Protein AF-A0A519RFT3-F1 (afdb_monomer)

Mean predicted aligned error: 3.69 Å

Secondary structure (DSSP, 8-state):
---HHHHHHHHHHHHHHHHHHHHHHHHHHTSS--HHHHHHHHHHHHHHHHHHHHHH-S--S-HHHHHHHHHHH-

Radius of gyration: 14.97 Å; Cα contacts (8 Å, |Δi|>4): 37; chains: 1; bounding box: 37×16×40 Å

Foldseek 3Di:
DCPLVNLLVVLCVVLVVQLVVLVVCCCPPVNDDDPVSVVSNVVSVVLSVVLVVLSPDDDDPDPVVSSVVSVVSD

Sequence (74 aa):
MANIKNLKKDINYVLGDIIEAVYLYELTSTGKPTTETNALIDEAIAAFDGLIAKVNAKNVENKKAHFKQINTEL

pLDDT: mean 92.9, std 7.75, rang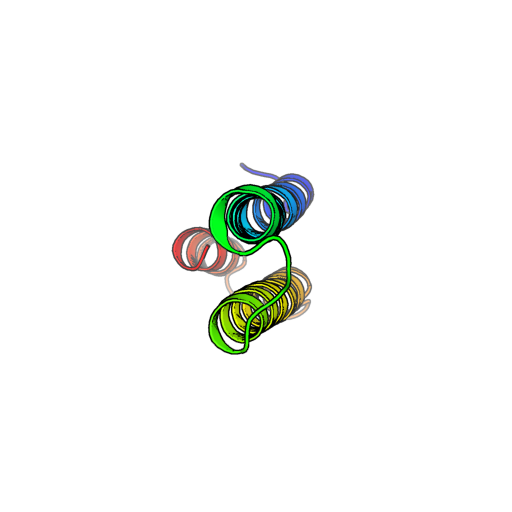e [50.78, 98.25]

Solvent-accessible surface area (backbone atoms only — not comparable to full-atom values): 4354 Å² total; per-residue (Å²): 127,86,46,72,71,49,53,56,47,49,53,50,48,59,44,45,52,51,44,50,51,48,51,51,46,25,62,73,70,76,64,49,88,48,76,68,56,50,51,53,42,53,50,40,50,52,51,46,54,52,52,52,51,61,72,66,58,83,88,59,92,54,58,70,62,50,58,54,48,54,64,71,75,103

Structure (mmCIF, N/CA/C/O backbone):
data_AF-A0A519RFT3-F1
#
_entry.id   AF-A0A519RFT3-F1
#
loop_
_atom_site.group_PDB
_atom_site.id
_atom_site.type_symbol
_atom_site.label_atom_id
_atom_site.label_alt_id
_atom_site.label_comp_id
_atom_site.label_asym_id
_atom_site.label_entity_id
_atom_site.label_seq_id
_atom_site.pdbx_PDB_ins_code
_atom_site.Cartn_x
_atom_site.Cartn_y
_atom_site.Cartn_z
_atom_site.occupancy
_atom_site.B_iso_or_equiv
_atom_site.auth_seq_id
_atom_site.auth_comp_id
_atom_site.auth_asym_id
_atom_site.auth_atom_id
_atom_site.pdbx_PDB_model_num
ATOM 1 N N . MET A 1 1 ? -1.442 4.669 22.350 1.00 50.78 1 MET A N 1
ATOM 2 C CA . MET A 1 1 ? -2.212 3.894 21.351 1.00 50.78 1 MET A CA 1
ATOM 3 C C . MET A 1 1 ? -2.027 4.582 20.017 1.00 50.78 1 MET A C 1
ATOM 5 O O . MET A 1 1 ? -2.269 5.783 19.966 1.00 50.78 1 MET A O 1
ATOM 9 N N . ALA A 1 2 ? -1.556 3.880 18.985 1.00 54.12 2 ALA A N 1
ATOM 10 C CA . ALA A 1 2 ? -1.554 4.451 17.643 1.00 54.12 2 ALA A CA 1
ATOM 11 C C . ALA A 1 2 ? -3.006 4.815 17.298 1.00 54.12 2 ALA A C 1
ATOM 13 O O . ALA A 1 2 ? -3.898 3.97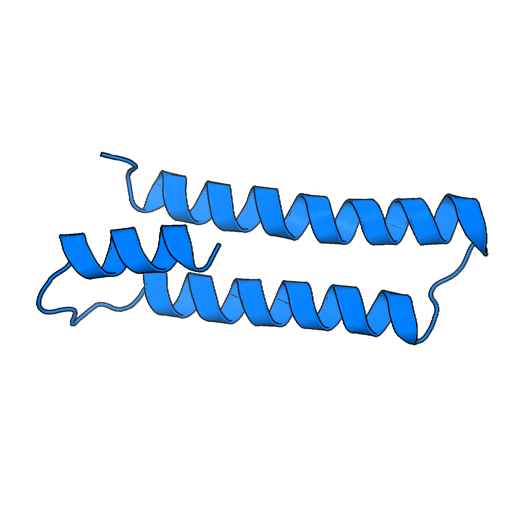0 17.340 1.00 54.12 2 ALA A O 1
ATOM 14 N N . ASN A 1 3 ? -3.265 6.106 17.100 1.00 82.25 3 ASN A N 1
ATOM 15 C CA . ASN A 1 3 ? -4.572 6.592 16.675 1.00 82.25 3 ASN A CA 1
ATOM 16 C C . ASN A 1 3 ? -4.892 5.947 15.313 1.00 82.25 3 ASN A C 1
ATOM 18 O O . ASN A 1 3 ? -3.981 5.745 14.516 1.00 82.25 3 ASN A O 1
ATOM 22 N N . ILE A 1 4 ? -6.164 5.678 15.014 1.00 87.38 4 ILE A N 1
ATOM 23 C CA . ILE A 1 4 ? -6.639 5.286 13.673 1.00 87.38 4 ILE A CA 1
ATOM 24 C C . ILE A 1 4 ? -6.017 6.181 12.585 1.00 87.38 4 ILE A C 1
ATOM 26 O O . ILE A 1 4 ? -5.653 5.705 11.514 1.00 87.38 4 ILE A O 1
ATOM 30 N N . LYS A 1 5 ? -5.833 7.477 12.877 1.00 90.81 5 LYS A N 1
ATOM 31 C CA . LYS A 1 5 ? -5.125 8.423 12.003 1.00 90.81 5 LYS A CA 1
ATOM 32 C C . LYS A 1 5 ? -3.677 8.012 11.704 1.00 90.81 5 LYS A C 1
ATOM 34 O O . LYS A 1 5 ? -3.247 8.182 10.572 1.00 90.81 5 LYS A O 1
ATOM 39 N N . ASN A 1 6 ? -2.939 7.512 12.694 1.00 91.50 6 ASN A N 1
ATOM 40 C CA . ASN A 1 6 ? -1.570 7.033 12.501 1.00 91.50 6 ASN A CA 1
ATOM 41 C C . ASN A 1 6 ? -1.573 5.733 11.702 1.00 91.50 6 ASN A C 1
ATOM 43 O O . ASN A 1 6 ? -0.860 5.663 10.722 1.00 91.50 6 ASN A O 1
ATOM 47 N N . LEU A 1 7 ? -2.470 4.789 12.003 1.00 91.88 7 LEU A N 1
ATOM 48 C CA . LEU A 1 7 ? -2.561 3.542 11.237 1.00 91.88 7 LEU A CA 1
ATOM 49 C C . LEU A 1 7 ? -2.829 3.792 9.742 1.00 91.88 7 LEU A C 1
ATOM 51 O O . LEU A 1 7 ? -2.207 3.174 8.891 1.00 91.88 7 LEU A O 1
ATOM 55 N N . LYS A 1 8 ? -3.705 4.749 9.405 1.00 94.69 8 LYS A N 1
ATOM 56 C CA . LYS A 1 8 ? -3.918 5.162 8.005 1.00 94.69 8 LYS A CA 1
ATOM 57 C C . LYS A 1 8 ? -2.669 5.758 7.360 1.00 94.69 8 LYS A C 1
ATOM 59 O O . LYS A 1 8 ? -2.452 5.550 6.173 1.00 94.69 8 LYS A O 1
ATOM 64 N N . LYS A 1 9 ? -1.889 6.531 8.122 1.00 95.44 9 LYS A N 1
ATOM 65 C CA . LYS A 1 9 ? -0.618 7.077 7.640 1.00 95.44 9 LYS A CA 1
ATOM 66 C C . LYS A 1 9 ? 0.395 5.968 7.416 1.00 95.44 9 LYS A C 1
ATOM 68 O O . LYS A 1 9 ? 1.003 5.958 6.364 1.00 95.44 9 LYS A O 1
ATOM 73 N N . ASP A 1 10 ? 0.513 5.034 8.351 1.00 95.31 10 ASP A N 1
ATOM 74 C CA . 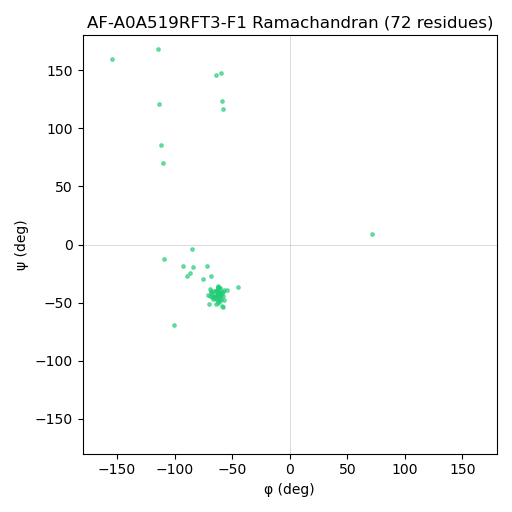ASP A 1 10 ? 1.453 3.920 8.258 1.00 95.31 10 ASP A CA 1
ATOM 75 C C . ASP A 1 10 ? 1.139 3.057 7.027 1.00 95.31 10 ASP A C 1
ATOM 77 O O . ASP A 1 10 ? 2.034 2.787 6.239 1.00 95.31 10 ASP A O 1
ATOM 81 N N . ILE A 1 11 ? -0.140 2.734 6.785 1.00 96.12 11 ILE A N 1
ATOM 82 C CA . ILE A 1 11 ? -0.577 2.033 5.563 1.00 96.12 11 ILE A CA 1
ATOM 83 C C . ILE A 1 11 ? -0.186 2.820 4.301 1.00 96.12 11 ILE A C 1
ATOM 85 O O . ILE A 1 11 ? 0.305 2.239 3.338 1.00 96.12 11 ILE A O 1
ATOM 89 N N . ASN A 1 12 ? -0.397 4.140 4.295 1.00 96.81 12 ASN A N 1
ATOM 90 C CA . ASN A 1 12 ? -0.069 4.982 3.145 1.00 96.81 12 ASN A CA 1
ATOM 91 C C . ASN A 1 12 ? 1.441 5.110 2.911 1.00 96.81 12 ASN A C 1
ATOM 93 O O . ASN A 1 12 ? 1.863 5.073 1.763 1.00 96.81 12 ASN A O 1
ATOM 97 N N . TYR A 1 13 ? 2.235 5.235 3.974 1.00 97.00 13 TYR A N 1
ATOM 98 C CA . TYR A 1 13 ? 3.687 5.343 3.883 1.00 97.00 13 TYR A CA 1
ATOM 99 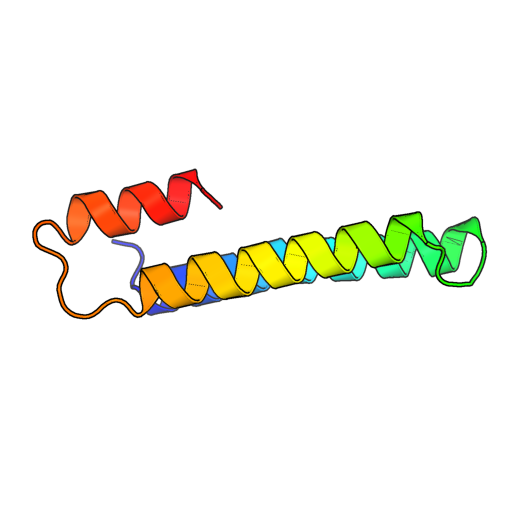C C . TYR A 1 13 ? 4.309 4.023 3.450 1.00 97.00 13 TYR A C 1
ATOM 101 O O . TYR A 1 13 ? 5.023 3.999 2.464 1.00 97.00 13 TYR A O 1
ATOM 109 N N . VAL A 1 14 ? 3.974 2.911 4.106 1.00 97.00 14 VAL A N 1
ATOM 110 C CA . VAL A 1 14 ? 4.579 1.609 3.793 1.00 97.00 14 VAL A CA 1
ATOM 111 C C . VAL A 1 14 ? 4.267 1.178 2.358 1.00 97.00 14 VAL A C 1
ATOM 113 O O . VAL A 1 14 ? 5.177 0.839 1.607 1.00 97.00 14 VAL A O 1
ATOM 116 N N . LEU A 1 15 ? 2.996 1.218 1.947 1.00 97.94 15 LEU A N 1
ATOM 117 C CA . LEU A 1 15 ? 2.618 0.792 0.595 1.00 97.94 15 LEU A CA 1
ATOM 118 C C . LEU A 1 15 ? 2.998 1.830 -0.469 1.00 97.94 15 LEU A C 1
ATOM 120 O O . LEU A 1 15 ? 3.315 1.455 -1.595 1.00 97.94 15 LEU A O 1
ATOM 124 N N . GLY A 1 16 ? 3.021 3.118 -0.113 1.00 97.94 16 GLY A N 1
ATOM 125 C CA . GLY A 1 16 ? 3.532 4.181 -0.979 1.00 97.94 16 GLY A CA 1
ATOM 126 C C . GLY A 1 16 ? 5.025 4.026 -1.265 1.00 97.94 16 GLY A C 1
ATOM 127 O O . GLY A 1 16 ? 5.418 4.055 -2.429 1.00 97.94 16 GLY A O 1
ATOM 128 N N . ASP A 1 17 ? 5.828 3.770 -0.231 1.00 98.19 17 ASP A N 1
ATOM 129 C CA . ASP A 1 17 ? 7.272 3.542 -0.344 1.00 98.19 17 ASP A CA 1
ATOM 130 C C . ASP A 1 17 ? 7.574 2.292 -1.188 1.00 98.19 17 ASP A C 1
ATOM 132 O O . ASP A 1 17 ? 8.520 2.289 -1.975 1.00 98.19 17 ASP A O 1
ATOM 136 N N . ILE A 1 18 ? 6.755 1.235 -1.082 1.00 97.62 18 ILE A N 1
ATOM 137 C CA . ILE A 1 18 ? 6.872 0.044 -1.942 1.00 97.62 18 ILE A CA 1
ATOM 138 C C . ILE A 1 18 ? 6.646 0.413 -3.413 1.00 97.62 18 ILE A C 1
ATOM 140 O O . ILE A 1 18 ? 7.455 0.047 -4.266 1.00 97.62 18 ILE A O 1
ATOM 144 N N . ILE A 1 19 ? 5.577 1.151 -3.719 1.00 97.75 19 ILE A N 1
ATOM 145 C CA . ILE A 1 19 ? 5.270 1.574 -5.093 1.00 97.75 19 ILE A CA 1
ATOM 146 C C . ILE A 1 19 ? 6.389 2.475 -5.641 1.00 97.75 19 ILE A C 1
ATOM 148 O O . ILE A 1 19 ? 6.831 2.294 -6.776 1.00 97.75 19 ILE A O 1
ATOM 152 N N . GLU A 1 20 ? 6.903 3.406 -4.833 1.00 97.69 20 GLU A N 1
ATOM 153 C CA . GLU A 1 20 ? 8.019 4.272 -5.223 1.00 97.69 20 GLU A CA 1
ATOM 154 C C . GLU A 1 20 ? 9.310 3.479 -5.472 1.00 97.69 20 GLU A C 1
ATOM 156 O O . GLU A 1 20 ? 10.013 3.736 -6.451 1.00 97.69 20 GLU A O 1
ATOM 161 N N . ALA A 1 21 ? 9.598 2.465 -4.652 1.00 97.75 21 ALA A N 1
ATOM 162 C CA . ALA A 1 21 ? 10.735 1.576 -4.864 1.00 97.75 21 ALA A CA 1
ATOM 163 C C . ALA A 1 21 ? 10.622 0.791 -6.182 1.00 97.75 21 ALA A C 1
ATOM 165 O O . ALA A 1 21 ? 11.630 0.614 -6.872 1.00 97.75 21 ALA A O 1
ATOM 166 N N . VAL A 1 22 ? 9.412 0.366 -6.567 1.00 97.06 22 VAL A N 1
ATOM 167 C CA . VAL A 1 22 ? 9.171 -0.277 -7.868 1.00 97.06 22 VAL A CA 1
ATOM 168 C C . VAL A 1 22 ? 9.434 0.704 -9.013 1.00 97.06 22 VAL A C 1
ATOM 170 O O . VAL A 1 22 ? 10.173 0.361 -9.935 1.00 97.06 22 VAL A O 1
ATOM 173 N N . TYR A 1 23 ? 8.943 1.943 -8.933 1.00 96.69 23 TYR A N 1
ATOM 174 C CA . TYR A 1 23 ? 9.246 2.962 -9.947 1.00 96.69 23 TYR A CA 1
ATOM 175 C C . TYR A 1 23 ? 10.741 3.282 -10.041 1.00 96.69 23 TYR A C 1
ATOM 177 O O . TYR A 1 23 ? 11.288 3.412 -11.138 1.00 96.69 23 TYR A O 1
ATOM 185 N N . LEU A 1 24 ? 11.437 3.372 -8.905 1.00 97.06 24 LEU A N 1
ATOM 186 C CA . LEU A 1 24 ? 12.885 3.568 -8.888 1.00 97.06 24 LEU A CA 1
ATOM 187 C C . LEU A 1 24 ? 13.612 2.393 -9.555 1.00 97.06 24 LEU A C 1
ATOM 189 O O . LEU A 1 24 ? 14.556 2.601 -10.322 1.00 97.06 24 LEU A O 1
ATOM 193 N N . TYR A 1 25 ? 13.169 1.162 -9.298 1.00 96.25 25 TYR A N 1
ATOM 194 C CA . TYR A 1 25 ? 13.702 -0.018 -9.969 1.00 96.25 25 TYR A CA 1
ATOM 195 C C . TYR A 1 25 ? 13.472 0.039 -11.483 1.00 96.25 25 TYR A C 1
ATOM 197 O O . TYR A 1 25 ? 14.414 -0.183 -12.242 1.00 96.25 25 TYR A O 1
ATOM 205 N 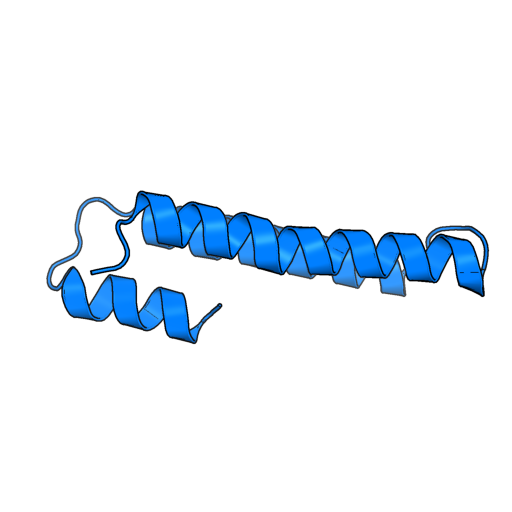N . GLU A 1 26 ? 12.269 0.380 -11.949 1.00 95.25 26 GLU A N 1
ATOM 206 C CA . GLU A 1 26 ? 11.977 0.533 -13.381 1.00 95.25 26 GLU A CA 1
ATOM 207 C C . GLU A 1 26 ? 12.904 1.558 -14.036 1.00 95.25 26 GLU A C 1
ATOM 209 O O . GLU A 1 26 ? 13.522 1.264 -15.060 1.00 95.25 26 GLU A O 1
ATOM 214 N N . LEU A 1 27 ? 13.064 2.728 -13.410 1.00 95.44 27 LEU A N 1
ATOM 215 C CA . LEU A 1 27 ? 13.920 3.815 -13.893 1.00 95.44 27 LEU A CA 1
ATOM 216 C C . LEU A 1 27 ? 15.396 3.412 -13.986 1.00 95.44 27 LEU A C 1
ATOM 218 O O . LEU A 1 27 ? 16.091 3.834 -14.909 1.00 95.44 27 LEU A O 1
ATOM 222 N N . THR A 1 28 ? 15.877 2.610 -13.035 1.00 95.75 28 THR A N 1
ATOM 223 C CA . THR A 1 28 ? 17.298 2.240 -12.923 1.00 95.75 28 THR A CA 1
ATOM 224 C C . THR A 1 28 ? 17.667 0.942 -13.641 1.00 95.75 28 THR A C 1
ATOM 226 O O . THR A 1 28 ? 18.846 0.729 -13.919 1.00 95.75 28 THR A O 1
ATOM 229 N N . SER A 1 29 ? 16.693 0.085 -13.963 1.00 94.06 29 SER A N 1
ATOM 230 C CA . SER A 1 29 ? 16.925 -1.212 -14.614 1.00 94.06 29 SER A CA 1
ATOM 231 C C . SER A 1 29 ? 16.647 -1.179 -16.118 1.00 94.06 29 SER A C 1
ATOM 233 O O . SER A 1 29 ? 17.565 -1.297 -16.927 1.00 94.06 29 SER A O 1
ATOM 235 N N . THR A 1 30 ? 15.380 -1.036 -16.509 1.00 88.38 30 THR A N 1
ATOM 236 C CA . THR A 1 30 ? 14.928 -1.158 -17.903 1.00 88.38 30 THR A CA 1
ATOM 237 C C . THR A 1 30 ? 14.517 0.183 -18.514 1.00 88.38 30 THR A C 1
ATOM 239 O O . THR A 1 30 ? 14.348 0.275 -19.732 1.00 88.38 30 THR A O 1
ATOM 242 N N . GLY A 1 31 ? 14.363 1.221 -17.686 1.00 91.88 31 GLY A N 1
ATOM 243 C CA . GLY A 1 31 ? 13.891 2.553 -18.059 1.00 91.88 31 GLY A CA 1
ATOM 244 C C . GLY A 1 31 ? 12.398 2.619 -18.395 1.00 91.88 31 GLY A C 1
ATOM 245 O O . GLY A 1 31 ? 11.948 3.632 -18.930 1.00 91.88 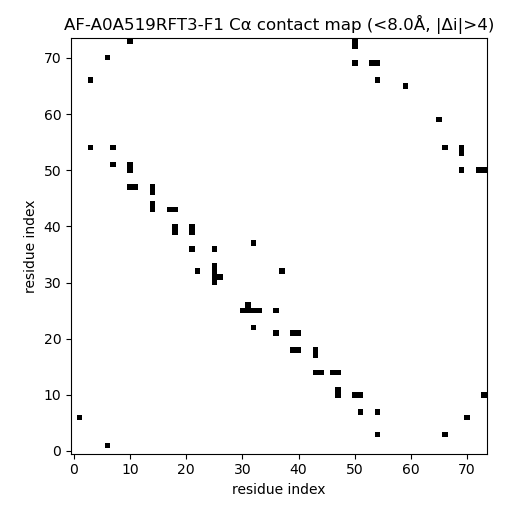31 GLY A O 1
ATOM 246 N N . LYS A 1 32 ? 11.635 1.546 -18.151 1.00 91.75 32 LYS A N 1
ATOM 247 C CA . LYS A 1 32 ? 10.205 1.454 -18.473 1.00 91.75 32 LYS A CA 1
ATOM 248 C C . LYS A 1 32 ? 9.480 0.449 -17.566 1.00 91.75 32 LYS A C 1
ATOM 250 O O . LYS A 1 32 ? 10.122 -0.466 -17.057 1.00 91.75 32 LYS A O 1
ATOM 255 N N . PRO A 1 33 ? 8.149 0.547 -17.436 1.00 93.88 33 PRO A N 1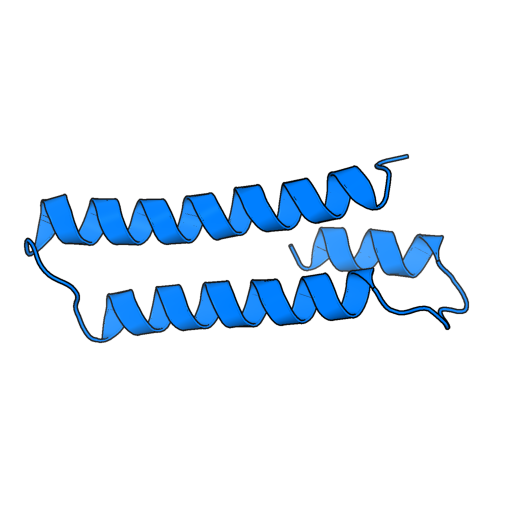
ATOM 256 C CA . PRO A 1 33 ? 7.377 -0.477 -16.748 1.00 93.88 33 PRO A CA 1
ATOM 257 C C . PRO A 1 33 ? 7.435 -1.836 -17.449 1.00 93.88 33 PRO A C 1
ATOM 259 O O . PRO A 1 33 ? 7.467 -1.915 -18.685 1.00 93.88 33 PRO A O 1
ATOM 262 N N . THR A 1 34 ? 7.412 -2.908 -16.659 1.00 95.56 34 THR A N 1
ATOM 263 C CA . THR A 1 34 ? 7.249 -4.288 -17.124 1.00 95.56 34 THR A CA 1
ATOM 264 C C . THR A 1 34 ? 5.932 -4.865 -16.612 1.00 95.56 34 THR A C 1
ATOM 266 O O . THR A 1 34 ? 5.253 -4.285 -15.765 1.00 95.56 34 THR A O 1
ATOM 269 N N . THR A 1 35 ? 5.525 -6.016 -17.145 1.00 96.44 35 THR A N 1
ATOM 270 C CA . THR A 1 35 ? 4.320 -6.704 -16.662 1.00 96.44 35 THR A CA 1
ATOM 271 C C . THR A 1 35 ? 4.461 -7.082 -15.185 1.00 96.44 35 THR A C 1
ATOM 273 O O . THR A 1 35 ? 3.502 -6.987 -14.428 1.00 96.44 35 THR A O 1
ATOM 276 N N . GLU A 1 36 ? 5.664 -7.477 -14.773 1.00 95.69 36 GLU A N 1
ATOM 277 C CA . GLU A 1 36 ? 5.984 -7.882 -13.407 1.00 95.69 36 GLU A CA 1
ATOM 278 C C . GLU A 1 36 ? 5.950 -6.700 -12.436 1.00 95.69 36 GLU A C 1
ATOM 280 O O . GLU A 1 36 ? 5.371 -6.815 -11.359 1.00 95.69 36 GLU A O 1
ATOM 285 N N . THR A 1 37 ? 6.529 -5.554 -12.806 1.00 96.50 37 THR A N 1
ATOM 286 C CA . THR A 1 37 ? 6.519 -4.363 -11.944 1.00 96.50 37 THR A CA 1
ATOM 287 C C . THR A 1 37 ? 5.117 -3.770 -11.817 1.00 96.50 37 THR A C 1
ATOM 289 O O . THR A 1 37 ? 4.707 -3.423 -10.712 1.00 96.50 37 THR A O 1
ATOM 292 N N . ASN A 1 38 ? 4.333 -3.770 -12.901 1.00 96.19 38 ASN A N 1
ATOM 293 C CA . ASN A 1 38 ? 2.917 -3.399 -12.851 1.00 96.19 38 ASN A CA 1
ATOM 294 C C . ASN A 1 38 ? 2.120 -4.316 -11.911 1.00 96.19 38 ASN A C 1
ATOM 296 O O . ASN A 1 38 ? 1.350 -3.823 -11.093 1.00 96.19 38 ASN A O 1
ATOM 300 N N . ALA A 1 39 ? 2.347 -5.634 -11.968 1.00 98.00 39 ALA A N 1
ATOM 301 C CA . ALA A 1 39 ? 1.670 -6.576 -11.078 1.00 98.00 39 ALA A CA 1
ATOM 302 C C . ALA A 1 39 ? 1.991 -6.317 -9.593 1.00 98.00 39 ALA A C 1
ATOM 304 O O . ALA A 1 39 ? 1.100 -6.415 -8.753 1.00 98.00 39 ALA A O 1
ATOM 305 N N . LEU A 1 40 ? 3.234 -5.939 -9.269 1.00 97.38 40 LEU A N 1
ATOM 306 C CA . LEU A 1 40 ? 3.621 -5.560 -7.903 1.00 97.38 40 LEU A CA 1
ATOM 307 C C . LEU A 1 40 ? 2.924 -4.275 -7.433 1.00 97.38 40 LEU A C 1
ATOM 309 O O . LEU A 1 40 ? 2.497 -4.193 -6.281 1.00 97.38 40 LEU A O 1
ATOM 313 N N . ILE A 1 41 ? 2.789 -3.278 -8.313 1.00 97.88 41 ILE A N 1
ATOM 314 C CA . ILE A 1 41 ? 2.061 -2.038 -8.007 1.00 97.88 41 ILE A CA 1
ATOM 315 C C . ILE A 1 41 ? 0.576 -2.339 -7.772 1.00 97.88 41 ILE A C 1
ATOM 317 O O . ILE A 1 41 ? 0.009 -1.869 -6.785 1.00 97.88 41 ILE A O 1
ATOM 321 N N . ASP A 1 42 ? -0.039 -3.157 -8.628 1.00 98.25 42 ASP A N 1
ATOM 322 C CA . ASP A 1 42 ? -1.441 -3.561 -8.492 1.00 98.25 42 ASP A CA 1
ATOM 323 C C . ASP A 1 42 ? -1.691 -4.312 -7.174 1.00 98.25 42 ASP A C 1
ATOM 325 O O . ASP A 1 42 ? -2.679 -4.049 -6.483 1.00 98.25 42 ASP A O 1
ATOM 329 N N . GLU A 1 43 ? -0.778 -5.205 -6.779 1.00 98.00 43 GLU A N 1
ATOM 330 C CA . GLU A 1 43 ? -0.846 -5.912 -5.497 1.00 98.00 43 GLU A CA 1
ATOM 331 C C . GLU A 1 43 ? -0.747 -4.946 -4.306 1.00 98.00 43 GLU A C 1
ATOM 333 O O . GLU A 1 43 ? -1.549 -5.032 -3.370 1.00 98.00 43 GLU A O 1
ATOM 338 N N . ALA A 1 44 ? 0.175 -3.979 -4.356 1.00 98.12 44 ALA A N 1
ATOM 339 C CA . ALA A 1 44 ? 0.320 -2.964 -3.314 1.00 98.12 44 ALA A CA 1
ATOM 340 C C . ALA A 1 44 ? -0.936 -2.081 -3.186 1.00 98.12 44 ALA A C 1
ATOM 342 O O . ALA A 1 44 ? -1.376 -1.781 -2.072 1.00 98.12 44 ALA A O 1
ATOM 343 N N . ILE A 1 45 ? -1.561 -1.705 -4.308 1.00 97.94 45 ILE A N 1
ATOM 344 C CA . ILE A 1 45 ? -2.822 -0.947 -4.320 1.00 97.94 45 ILE A CA 1
ATOM 345 C C . ILE A 1 45 ? -3.968 -1.790 -3.747 1.00 97.94 45 ILE A C 1
ATOM 347 O O . ILE A 1 45 ? -4.727 -1.308 -2.904 1.00 97.94 45 ILE A O 1
ATOM 351 N N . ALA A 1 46 ? -4.074 -3.064 -4.133 1.00 98.25 46 ALA A N 1
ATOM 352 C CA . ALA A 1 46 ? -5.100 -3.961 -3.605 1.00 98.25 46 ALA A CA 1
ATOM 353 C C . ALA A 1 46 ? -4.962 -4.162 -2.083 1.00 98.25 46 ALA A C 1
ATOM 355 O O . ALA A 1 46 ? -5.962 -4.144 -1.354 1.00 98.25 46 AL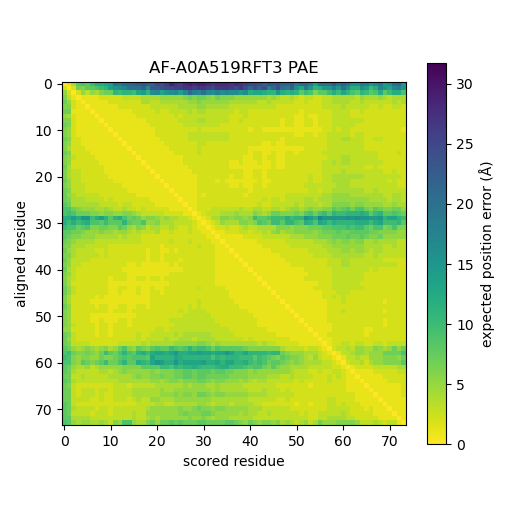A A O 1
ATOM 356 N N . ALA A 1 47 ? -3.728 -4.298 -1.586 1.00 97.88 47 ALA A N 1
ATOM 357 C CA . ALA A 1 47 ? -3.443 -4.347 -0.155 1.00 97.88 47 ALA A CA 1
ATOM 358 C C . ALA A 1 47 ? -3.849 -3.039 0.547 1.00 97.88 47 ALA A C 1
ATOM 360 O O . ALA A 1 47 ? -4.494 -3.081 1.600 1.00 97.88 47 ALA A O 1
ATOM 361 N N . PHE A 1 48 ? -3.547 -1.881 -0.055 1.00 97.75 48 PHE A N 1
ATOM 362 C CA . PHE A 1 48 ? -3.922 -0.567 0.475 1.00 97.75 48 PHE A CA 1
ATOM 363 C C . PHE A 1 48 ? -5.437 -0.448 0.637 1.00 97.75 48 PHE A C 1
ATOM 365 O O . PHE A 1 48 ? -5.924 -0.159 1.734 1.00 97.75 48 PHE A O 1
ATOM 372 N N . ASP A 1 49 ? -6.189 -0.731 -0.425 1.00 97.69 49 ASP A N 1
ATOM 373 C CA . ASP A 1 49 ? -7.648 -0.643 -0.417 1.00 97.69 49 ASP A CA 1
ATOM 374 C C . ASP A 1 49 ? -8.262 -1.598 0.613 1.00 97.69 49 ASP A C 1
ATOM 376 O O . ASP A 1 49 ? -9.141 -1.204 1.391 1.00 97.69 49 ASP A O 1
ATOM 380 N N . GLY A 1 50 ? -7.752 -2.832 0.687 1.00 97.38 50 GLY A N 1
ATOM 381 C CA . GLY A 1 50 ? -8.184 -3.830 1.663 1.00 97.38 50 GLY A CA 1
ATOM 382 C C . GLY A 1 50 ? -7.962 -3.382 3.110 1.00 97.38 50 GLY A C 1
ATOM 383 O O . GLY A 1 50 ? -8.881 -3.447 3.937 1.00 97.38 50 GLY A O 1
ATOM 384 N N . LEU A 1 51 ? -6.768 -2.879 3.427 1.00 96.25 51 LEU A N 1
ATOM 385 C CA . LEU A 1 51 ? -6.436 -2.403 4.770 1.00 96.25 51 LEU A CA 1
ATOM 386 C C . LEU A 1 51 ? -7.232 -1.141 5.128 1.00 96.25 51 LEU A C 1
ATOM 388 O O . LEU A 1 51 ? -7.791 -1.059 6.224 1.00 96.25 51 LEU A O 1
ATOM 392 N N . ILE A 1 52 ? -7.379 -0.181 4.211 1.00 96.12 52 ILE A N 1
ATOM 393 C CA . ILE A 1 52 ? -8.176 1.034 4.441 1.00 96.12 52 ILE A CA 1
ATOM 394 C C . ILE A 1 52 ? -9.657 0.704 4.656 1.00 96.12 52 ILE A C 1
ATOM 396 O O . ILE A 1 52 ? -10.287 1.285 5.551 1.00 96.12 52 ILE A O 1
ATOM 400 N N . ALA A 1 53 ? -10.213 -0.251 3.907 1.00 96.00 53 ALA A N 1
ATOM 401 C CA . ALA A 1 53 ? -11.574 -0.734 4.121 1.00 96.00 53 ALA A CA 1
ATOM 402 C C . ALA A 1 53 ? -11.743 -1.326 5.531 1.00 96.00 53 ALA A C 1
ATOM 404 O O . ALA A 1 53 ? -12.669 -0.937 6.251 1.00 96.00 53 ALA A O 1
ATOM 405 N N . LYS A 1 54 ? -10.807 -2.180 5.975 1.00 94.00 54 LYS A N 1
ATOM 406 C CA . LYS A 1 54 ? -10.800 -2.734 7.342 1.00 94.00 54 LYS A CA 1
ATOM 407 C C . LYS A 1 54 ? -10.693 -1.637 8.401 1.00 94.00 54 LYS A C 1
ATOM 409 O O . LYS A 1 54 ? -11.430 -1.667 9.388 1.00 94.00 54 LYS A O 1
ATOM 414 N N . VAL A 1 55 ? -9.837 -0.635 8.198 1.00 93.88 55 VAL A N 1
ATOM 415 C CA . VAL A 1 55 ? -9.687 0.498 9.128 1.00 93.88 55 VAL A CA 1
ATOM 416 C C . VAL A 1 55 ? -10.979 1.316 9.251 1.00 93.88 55 VAL A C 1
ATOM 418 O O . VAL A 1 55 ? -11.290 1.814 10.334 1.00 93.88 55 VAL A O 1
ATOM 421 N N . ASN A 1 56 ? -11.739 1.463 8.164 1.00 93.62 56 ASN A N 1
ATOM 422 C CA . ASN A 1 56 ? -12.974 2.251 8.126 1.00 93.62 56 ASN A CA 1
ATOM 423 C C . ASN A 1 56 ? -14.229 1.487 8.592 1.00 93.62 56 ASN A C 1
ATOM 425 O O . ASN A 1 56 ? -15.305 2.088 8.670 1.00 93.62 56 ASN A O 1
ATOM 429 N N . ALA A 1 57 ? -14.118 0.194 8.912 1.00 93.81 57 ALA A N 1
ATOM 430 C CA . ALA A 1 57 ? -15.237 -0.615 9.386 1.00 93.81 57 ALA A CA 1
ATOM 431 C C . ALA A 1 57 ? -15.854 -0.026 10.673 1.00 93.81 57 ALA A C 1
ATOM 433 O O . ALA A 1 57 ? -15.175 0.185 11.678 1.00 93.81 57 ALA A O 1
ATOM 434 N N . LYS A 1 58 ? -17.165 0.255 10.642 1.00 86.88 58 LYS A N 1
ATOM 435 C CA . LYS A 1 58 ? -17.876 0.949 11.736 1.00 86.88 58 LYS A CA 1
ATOM 436 C C . LYS A 1 58 ? -18.430 0.008 12.814 1.00 86.88 58 LYS A C 1
ATOM 438 O O . LYS A 1 58 ? -18.527 0.413 13.970 1.00 86.88 58 LYS A O 1
ATOM 443 N N . ASN A 1 59 ? -18.737 -1.239 12.453 1.00 86.88 59 ASN A N 1
ATOM 444 C CA . ASN A 1 59 ? -19.406 -2.216 13.318 1.00 86.88 59 ASN A CA 1
ATOM 445 C C . ASN A 1 59 ? -18.451 -3.341 13.718 1.00 86.88 59 ASN A C 1
ATOM 447 O O . ASN A 1 59 ? -18.571 -4.469 13.253 1.00 86.88 59 ASN A O 1
ATOM 451 N N . VAL A 1 60 ? -17.475 -3.009 14.560 1.00 88.62 60 VAL A N 1
ATOM 452 C CA . VAL A 1 60 ? -16.469 -3.962 15.028 1.00 88.62 60 VAL A CA 1
ATOM 453 C C . VAL A 1 60 ? -16.653 -4.195 16.520 1.00 88.62 60 VAL A C 1
ATOM 455 O O . VAL A 1 60 ? -16.572 -3.249 17.305 1.00 88.62 60 VAL A O 1
ATOM 458 N N . GLU A 1 61 ? -16.884 -5.449 16.899 1.00 87.25 61 GLU A N 1
ATOM 459 C CA . GLU A 1 61 ? -17.170 -5.851 18.279 1.00 87.25 61 GLU A CA 1
ATOM 460 C C . GLU A 1 61 ? -15.974 -5.582 19.207 1.00 87.25 61 GLU A C 1
ATOM 462 O O . GLU A 1 61 ? -16.094 -4.867 20.202 1.00 87.25 61 GLU A O 1
ATOM 467 N N . ASN A 1 62 ? -14.778 -6.052 18.829 1.00 91.75 62 ASN A N 1
ATOM 468 C CA . ASN A 1 62 ? -13.540 -5.813 19.573 1.00 91.75 62 ASN A CA 1
ATOM 469 C C . ASN A 1 62 ? -12.575 -4.907 18.796 1.00 91.75 62 ASN A C 1
ATOM 471 O O . ASN A 1 62 ? -11.653 -5.368 18.120 1.00 91.75 62 ASN A O 1
ATOM 475 N N . LYS A 1 63 ? -12.751 -3.587 18.940 1.00 88.56 63 LYS A N 1
ATOM 476 C CA . LYS A 1 63 ? -11.912 -2.574 18.269 1.00 88.56 63 LYS A CA 1
ATOM 477 C C . LYS A 1 63 ? -10.416 -2.754 18.537 1.00 88.56 63 LYS A C 1
ATOM 479 O O . LYS A 1 63 ? -9.608 -2.561 17.636 1.00 88.56 63 LYS A O 1
ATOM 484 N N . LYS A 1 64 ? -10.027 -3.123 19.763 1.00 88.19 64 LYS A N 1
ATOM 485 C CA . LYS A 1 64 ? -8.611 -3.285 20.127 1.00 88.19 64 LYS A CA 1
ATOM 486 C C . LYS A 1 64 ? -7.975 -4.451 19.375 1.00 88.19 64 LYS A C 1
ATOM 488 O O . LYS A 1 64 ? -6.884 -4.290 18.835 1.00 88.19 64 LYS A O 1
ATOM 493 N N . ALA A 1 65 ? -8.646 -5.603 19.349 1.00 91.00 65 ALA A N 1
ATOM 494 C CA . ALA A 1 65 ? -8.175 -6.769 18.606 1.00 91.00 65 ALA A CA 1
ATOM 495 C C . ALA A 1 65 ? -8.129 -6.482 17.098 1.00 91.00 65 ALA A C 1
ATOM 497 O O . ALA A 1 65 ? -7.117 -6.751 16.462 1.00 91.00 65 ALA A O 1
ATOM 498 N N . HIS A 1 66 ? -9.167 -5.833 16.567 1.00 91.25 66 HIS A N 1
ATOM 499 C CA . HIS A 1 66 ? -9.269 -5.463 15.154 1.00 91.25 66 HIS A CA 1
ATOM 500 C C . HIS A 1 66 ? -8.124 -4.576 14.673 1.00 91.25 66 HIS A C 1
ATOM 502 O O . HIS A 1 66 ? -7.416 -4.930 13.737 1.00 91.25 66 HIS A O 1
ATOM 508 N N . PHE A 1 67 ? -7.873 -3.448 15.344 1.00 90.38 67 PHE A N 1
ATOM 509 C CA . PHE A 1 67 ? -6.788 -2.554 14.929 1.00 90.38 67 PHE A CA 1
ATOM 510 C C . PHE A 1 67 ? -5.397 -3.165 15.148 1.00 90.38 67 PHE A C 1
ATOM 512 O O . PHE A 1 67 ? -4.473 -2.830 14.412 1.00 90.38 67 PHE A O 1
ATOM 519 N N . LYS A 1 68 ? -5.237 -4.082 16.115 1.00 90.38 68 LYS A N 1
ATOM 520 C CA . LYS A 1 68 ? -3.989 -4.843 16.278 1.00 90.38 68 LYS A CA 1
ATOM 521 C C . LYS A 1 68 ? -3.769 -5.813 15.114 1.00 90.38 68 LYS A C 1
ATOM 523 O O . LYS A 1 68 ? -2.645 -5.932 14.641 1.00 90.38 68 LYS A O 1
ATOM 528 N N . GLN A 1 69 ? -4.828 -6.477 14.657 1.00 90.69 69 GLN A N 1
ATOM 529 C CA . GLN A 1 69 ? -4.759 -7.398 13.528 1.00 90.69 69 GLN A CA 1
ATOM 530 C C . GLN A 1 69 ? -4.390 -6.669 12.234 1.00 90.69 69 GLN A C 1
ATOM 532 O O . GLN A 1 69 ? -3.487 -7.118 11.545 1.00 90.69 69 GLN A O 1
ATOM 537 N N . ILE A 1 70 ? -4.990 -5.507 11.955 1.00 91.38 70 ILE A N 1
ATOM 538 C CA . ILE A 1 70 ? -4.642 -4.702 10.768 1.00 91.38 70 ILE A CA 1
ATOM 539 C C . ILE A 1 70 ? -3.152 -4.341 10.759 1.00 91.38 70 ILE A C 1
ATOM 541 O O . ILE A 1 70 ? -2.515 -4.390 9.719 1.00 91.38 70 ILE A O 1
ATOM 545 N N . ASN A 1 71 ? -2.573 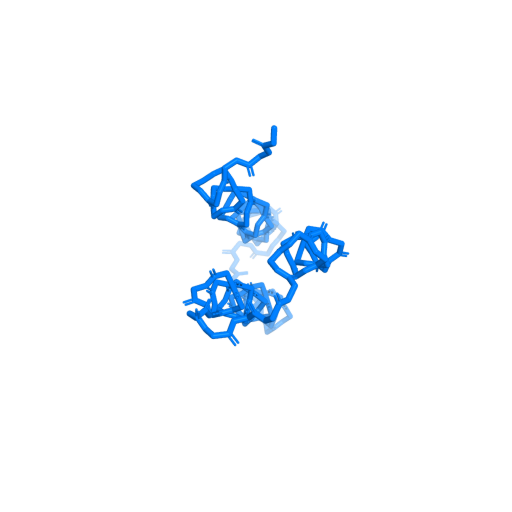-4.018 11.917 1.00 88.00 71 ASN A N 1
ATOM 546 C CA . ASN A 1 71 ? -1.144 -3.721 12.020 1.00 88.00 71 ASN A CA 1
ATOM 547 C C . ASN A 1 71 ? -0.239 -4.957 11.858 1.00 88.00 71 ASN A C 1
ATOM 549 O O . ASN A 1 71 ? 0.946 -4.790 11.637 1.00 88.00 71 ASN A O 1
ATOM 553 N N . THR A 1 72 ? -0.774 -6.171 12.011 1.00 90.19 72 THR A N 1
ATOM 554 C CA . THR A 1 72 ? -0.044 -7.426 11.741 1.00 90.19 72 THR A CA 1
ATOM 555 C C . THR A 1 72 ? -0.146 -7.837 10.269 1.00 90.19 72 THR A C 1
ATOM 557 O O . THR A 1 72 ? 0.683 -8.597 9.786 1.00 90.19 72 THR A O 1
ATOM 560 N N . GLU A 1 73 ? -1.200 -7.391 9.582 1.00 88.12 73 GLU A N 1
ATOM 561 C CA . GLU A 1 73 ? -1.420 -7.620 8.150 1.00 88.12 73 GLU A CA 1
ATOM 562 C C . GLU A 1 73 ? -0.689 -6.600 7.260 1.00 88.12 73 GLU A C 1
ATOM 564 O O . GLU A 1 73 ? -0.529 -6.862 6.071 1.00 88.12 73 GLU A O 1
ATOM 569 N N . LEU A 1 74 ? -0.305 -5.451 7.829 1.00 87.19 74 LEU A N 1
ATOM 570 C CA . LEU A 1 74 ? 0.590 -4.459 7.229 1.00 87.19 74 LEU A CA 1
ATOM 571 C C . LEU A 1 74 ? 2.049 -4.884 7.423 1.00 87.19 74 LEU A C 1
ATOM 573 O O . LEU A 1 74 ? 2.816 -4.758 6.448 1.00 87.19 74 LEU A O 1
#

Nearest PDB structures (foldseek):
  4hwc-assembly3_C  TM=4.189E-01  e=5.027E+00  Arabidopsis thaliana
  5ee9-assembly1_A  TM=4.441E-01  e=5.642E+00  Oryza sativa Japonica Group
  1aep-assembly1_A  TM=4.066E-01  e=4.745E+00  Locusta migratoria
  5ee9-assembly2_B  TM=3.573E-01  e=5.325E+00  Oryza sativa Japonica Group